Protein AF-A0A8S0UYW1-F1 (afdb_monomer_lite)

Organism: NCBI:txid158383

Radius of gyration: 20.47 Å; chains: 1; bounding box: 36×27×74 Å

Sequence (107 aa):
MENTSPDFAVGELWNPLSNRQDGKLDCNQDGHRNELMQWVHNVGGRVIAFDFTTKGILQAAVQGELWRLKDPNGKPPGMIGIPSVVSSTSTSFSKLNFYLSSKRSLL

pLDDT: mean 80.83, std 17.09, range [38.53, 95.94]

Foldseek 3Di:
DVVDDDPAAEDEDDDDADADPVRHGDLARVVVLVVQLVVCVVVPVRYHYDFVVLVRQVVRCVVVVVVSQADPVRAGRINNRDDDPPVPDPPPDVVVVVVVVVVVVVD

Secondary structure (DSSP, 8-state):
-TT---S--EE----PPPB-TTSSBPS--HHHHHHHHHHHHHTTTSSEE--HHHHHHHHHHTTT-GGGGS-TTSS-SSGGGS-------S-SSHHHHHHHHHHHT--

Structure (mmCIF, N/CA/C/O backbone):
data_AF-A0A8S0UYW1-F1
#
_entry.id   AF-A0A8S0UYW1-F1
#
loop_
_atom_site.group_PDB
_atom_site.id
_atom_site.type_symbol
_atom_site.label_atom_id
_atom_site.label_alt_id
_atom_site.label_comp_id
_atom_site.label_asym_id
_atom_site.label_entity_id
_atom_site.label_seq_id
_atom_site.pdbx_PDB_ins_code
_atom_site.Cartn_x
_atom_site.Cartn_y
_atom_site.Cartn_z
_atom_site.occupancy
_atom_site.B_iso_or_equiv
_atom_site.auth_seq_id
_atom_site.auth_comp_id
_atom_site.auth_asym_id
_atom_site.auth_atom_id
_atom_site.pdbx_PDB_model_num
ATOM 1 N N . MET A 1 1 ? 16.334 0.067 -18.442 1.00 60.38 1 MET A N 1
ATOM 2 C CA . MET A 1 1 ? 15.851 -1.011 -19.334 1.00 60.38 1 MET A CA 1
ATOM 3 C C . MET A 1 1 ? 16.424 -0.946 -20.744 1.00 60.38 1 MET A C 1
ATOM 5 O O . MET A 1 1 ? 16.287 -1.915 -21.464 1.00 60.38 1 MET A O 1
ATOM 9 N N . GLU A 1 2 ? 17.089 0.131 -21.171 1.00 67.00 2 GLU A N 1
ATOM 10 C CA . GLU A 1 2 ? 17.570 0.213 -22.564 1.00 67.00 2 GLU A CA 1
ATOM 11 C C . GLU A 1 2 ? 18.707 -0.770 -22.902 1.00 67.00 2 GLU A C 1
ATOM 13 O O . GLU A 1 2 ? 18.888 -1.107 -24.064 1.00 67.00 2 GLU A O 1
ATOM 18 N N . ASN A 1 3 ? 19.399 -1.307 -21.889 1.00 78.94 3 ASN A N 1
ATOM 19 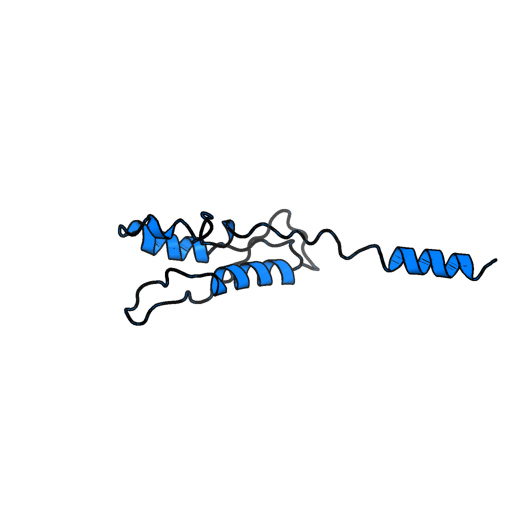C CA . ASN A 1 3 ? 20.506 -2.258 -22.058 1.00 78.94 3 ASN A CA 1
ATOM 20 C C . ASN A 1 3 ? 20.198 -3.681 -21.548 1.00 78.94 3 ASN A C 1
ATOM 22 O O . ASN A 1 3 ? 21.077 -4.537 -21.569 1.00 78.94 3 ASN A O 1
ATOM 26 N N . THR A 1 4 ? 18.983 -3.943 -21.049 1.00 77.12 4 THR A N 1
ATOM 27 C CA . THR A 1 4 ? 18.580 -5.250 -20.494 1.00 77.12 4 THR A CA 1
ATOM 28 C C . THR A 1 4 ? 17.104 -5.540 -20.799 1.00 77.12 4 THR A C 1
ATOM 30 O O . THR A 1 4 ? 16.262 -4.657 -20.655 1.00 77.12 4 THR A O 1
ATOM 33 N N . SER A 1 5 ? 16.767 -6.779 -21.182 1.00 83.62 5 SER A N 1
ATOM 34 C CA . SER A 1 5 ? 15.384 -7.220 -21.454 1.00 83.62 5 SER A CA 1
ATOM 35 C C . SER A 1 5 ? 15.002 -8.378 -20.525 1.00 83.62 5 SER A C 1
ATOM 37 O O . SER A 1 5 ? 15.016 -9.526 -20.964 1.00 83.62 5 SER A O 1
ATOM 39 N N . PRO A 1 6 ? 14.741 -8.116 -19.230 1.00 87.69 6 PRO A N 1
ATOM 40 C CA . PRO A 1 6 ? 14.342 -9.168 -18.301 1.00 87.69 6 PRO A CA 1
ATOM 41 C C . PRO A 1 6 ? 12.910 -9.642 -18.586 1.00 87.69 6 PRO A C 1
ATOM 43 O O . PRO A 1 6 ? 12.046 -8.829 -18.913 1.00 87.69 6 PRO A O 1
ATOM 46 N N . ASP A 1 7 ? 12.646 -10.933 -18.373 1.00 90.25 7 ASP A N 1
ATOM 47 C CA . ASP A 1 7 ? 11.285 -11.497 -18.419 1.00 90.25 7 ASP A CA 1
ATOM 48 C C . ASP A 1 7 ? 10.412 -10.992 -17.259 1.00 90.25 7 ASP A C 1
ATOM 50 O O . ASP A 1 7 ? 9.187 -10.941 -17.351 1.00 90.25 7 ASP A O 1
ATOM 54 N N . PHE A 1 8 ? 11.051 -10.608 -16.151 1.00 87.44 8 PHE A N 1
ATOM 55 C CA . PHE A 1 8 ? 10.398 -10.122 -14.944 1.00 87.44 8 PHE A CA 1
ATOM 56 C C . PHE A 1 8 ? 11.295 -9.131 -14.200 1.00 87.44 8 PHE A C 1
ATOM 58 O O . PHE A 1 8 ? 12.487 -9.376 -14.012 1.00 87.44 8 PHE A O 1
ATOM 65 N N . ALA A 1 9 ? 10.722 -8.013 -13.754 1.00 89.75 9 ALA A N 1
ATOM 66 C CA . ALA A 1 9 ? 11.428 -6.997 -12.984 1.00 89.75 9 ALA A CA 1
ATOM 67 C C . ALA A 1 9 ? 10.523 -6.418 -11.894 1.00 89.75 9 ALA A C 1
ATOM 69 O O . ALA A 1 9 ? 9.393 -6.010 -12.173 1.00 89.75 9 ALA A O 1
ATOM 70 N N . VAL A 1 10 ? 11.054 -6.340 -10.671 1.00 91.19 10 VAL A N 1
ATOM 71 C CA . VAL A 1 10 ? 10.394 -5.716 -9.519 1.00 91.19 10 VAL A CA 1
ATOM 72 C C . VAL A 1 10 ? 11.256 -4.571 -9.011 1.00 91.19 10 VAL A C 1
ATOM 74 O O . VAL A 1 10 ? 12.442 -4.754 -8.752 1.00 91.19 10 VAL A O 1
ATOM 77 N N . GLY A 1 11 ? 10.662 -3.392 -8.885 1.00 90.38 11 GLY A N 1
ATOM 78 C CA . GLY A 1 11 ? 11.272 -2.227 -8.272 1.00 90.38 11 GLY A CA 1
ATOM 79 C C . GLY A 1 11 ? 10.950 -2.111 -6.793 1.00 90.38 11 GLY A C 1
ATOM 80 O O . GLY A 1 11 ? 9.833 -2.392 -6.350 1.00 90.38 11 GLY A O 1
ATOM 81 N N . GLU A 1 12 ? 11.933 -1.630 -6.047 1.00 91.12 12 GLU A N 1
ATOM 82 C CA . GLU A 1 12 ? 11.778 -1.213 -4.663 1.00 91.12 12 GLU A CA 1
ATOM 83 C C . GLU A 1 12 ? 11.655 0.314 -4.623 1.00 91.12 12 GLU A C 1
ATOM 85 O O . GLU A 1 12 ? 12.651 1.031 -4.697 1.00 91.12 12 GLU A O 1
ATOM 90 N N . LEU A 1 13 ? 10.421 0.816 -4.547 1.00 87.44 13 LEU A N 1
ATOM 91 C CA . LEU A 1 13 ? 10.158 2.209 -4.199 1.00 87.44 13 LEU A CA 1
ATOM 92 C C . LEU A 1 13 ? 9.591 2.230 -2.784 1.00 87.44 13 LEU A C 1
ATOM 94 O O . LEU A 1 13 ? 8.445 1.839 -2.569 1.00 87.44 13 LEU A O 1
ATOM 98 N N . TRP A 1 14 ? 10.410 2.652 -1.825 1.00 86.88 14 TRP A N 1
ATOM 99 C CA . TRP A 1 14 ? 10.023 2.690 -0.423 1.00 86.88 14 TRP A CA 1
ATOM 100 C C . TRP A 1 14 ? 9.977 4.128 0.080 1.00 86.88 14 TRP A C 1
ATOM 102 O O . TRP A 1 14 ? 10.990 4.710 0.462 1.00 86.88 14 TRP A O 1
ATOM 112 N N . ASN A 1 15 ? 8.765 4.673 0.112 1.00 88.62 15 ASN A N 1
ATOM 113 C CA . ASN A 1 15 ? 8.483 5.975 0.693 1.00 88.62 15 ASN A CA 1
ATOM 114 C C . ASN A 1 15 ? 7.790 5.830 2.054 1.00 88.62 15 ASN A C 1
ATOM 116 O O . ASN A 1 15 ? 7.198 4.787 2.352 1.00 88.62 15 ASN A O 1
ATOM 120 N N . PRO A 1 16 ? 7.888 6.844 2.928 1.00 86.81 16 PRO A N 1
ATOM 121 C CA . PRO A 1 16 ? 7.209 6.809 4.214 1.00 86.81 16 PRO A CA 1
ATOM 122 C C . PRO A 1 16 ? 5.686 6.749 4.033 1.00 86.81 16 PRO A C 1
ATOM 124 O O . PRO A 1 16 ? 5.106 7.482 3.233 1.00 86.81 16 PRO A O 1
ATOM 127 N N . LEU A 1 17 ? 5.036 5.889 4.818 1.00 89.81 17 LEU A N 1
ATOM 128 C CA . LEU A 1 17 ? 3.577 5.820 4.902 1.00 89.81 17 LEU A CA 1
ATOM 129 C C . LEU A 1 17 ? 3.020 6.986 5.726 1.00 89.81 17 LEU A C 1
ATOM 131 O O . LEU A 1 17 ? 3.709 7.535 6.592 1.00 89.81 17 LEU A O 1
ATOM 135 N N . SER A 1 18 ? 1.752 7.338 5.501 1.00 89.25 18 SER A N 1
ATOM 136 C CA . SER A 1 18 ? 1.096 8.380 6.291 1.00 89.25 18 SER A CA 1
ATOM 137 C C . SER A 1 18 ? 0.778 7.875 7.700 1.00 89.25 18 SER A C 1
ATOM 139 O O . SER A 1 18 ? 0.146 6.832 7.892 1.00 89.25 18 SER A O 1
ATOM 141 N N . ASN A 1 19 ? 1.204 8.644 8.700 1.00 89.94 19 ASN A N 1
ATOM 142 C CA . ASN A 1 19 ? 0.904 8.397 10.105 1.00 89.94 19 ASN A CA 1
ATOM 143 C C . ASN A 1 19 ? 0.005 9.504 10.650 1.00 89.94 19 ASN A C 1
ATOM 145 O O . ASN A 1 19 ? 0.101 10.666 10.253 1.00 89.94 19 ASN A O 1
ATOM 149 N N . ARG A 1 20 ? -0.853 9.134 11.595 1.00 87.00 20 ARG A N 1
ATOM 150 C CA . ARG A 1 20 ? -1.643 10.061 12.400 1.00 87.00 20 ARG A CA 1
ATOM 151 C C . ARG A 1 20 ? -0.779 10.702 13.489 1.00 87.00 20 ARG A C 1
ATOM 153 O O . ARG A 1 20 ? 0.330 10.254 13.776 1.00 87.00 20 ARG A O 1
ATOM 160 N N . GLN A 1 21 ? -1.318 11.740 14.129 1.00 86.75 21 GLN A N 1
ATOM 161 C CA . GLN A 1 21 ? -0.654 12.445 15.236 1.00 86.75 21 GLN A CA 1
ATOM 162 C C . GLN A 1 21 ? -0.342 11.533 16.437 1.00 86.75 21 GLN A C 1
ATOM 164 O O . GLN A 1 21 ? 0.590 11.809 17.181 1.00 86.75 21 GLN A O 1
ATOM 169 N N . ASP A 1 22 ? -1.090 10.439 16.610 1.00 87.19 22 ASP A N 1
ATOM 170 C CA . ASP A 1 22 ? -0.879 9.427 17.653 1.00 87.19 22 ASP A CA 1
ATOM 171 C C . ASP A 1 22 ? 0.216 8.397 17.301 1.00 87.19 22 ASP A C 1
ATOM 173 O O . ASP A 1 22 ? 0.424 7.435 18.040 1.00 87.19 22 ASP A O 1
ATOM 177 N N . GLY A 1 23 ? 0.907 8.568 16.167 1.00 85.50 23 GLY A N 1
ATOM 178 C CA . GLY A 1 23 ? 1.949 7.661 15.688 1.00 85.50 23 GLY A CA 1
ATOM 179 C C . GLY A 1 23 ? 1.420 6.367 15.067 1.00 85.50 23 GLY A C 1
ATOM 180 O O . GLY A 1 23 ? 2.218 5.545 14.614 1.00 85.50 23 GLY A O 1
ATOM 181 N N . LYS A 1 24 ? 0.095 6.167 15.004 1.00 86.38 24 LYS A N 1
ATOM 182 C CA . LYS A 1 24 ? -0.496 5.028 14.298 1.00 86.38 24 LYS A CA 1
ATOM 183 C C . LYS A 1 24 ? -0.584 5.302 12.805 1.00 86.38 24 LYS A C 1
ATOM 185 O O . LYS A 1 24 ? -0.829 6.424 12.365 1.00 86.38 24 LYS A O 1
ATOM 190 N N . LEU A 1 25 ? -0.516 4.228 12.026 1.00 89.38 25 LEU A N 1
ATOM 191 C CA . LEU A 1 25 ? -0.738 4.283 10.588 1.00 89.38 25 LEU A CA 1
ATOM 192 C C . LEU A 1 25 ? -2.125 4.870 10.274 1.00 89.38 25 LEU A C 1
ATOM 194 O O . LEU A 1 25 ? -3.147 4.445 10.849 1.00 89.38 25 LEU A O 1
ATOM 198 N N . ASP A 1 26 ? -2.179 5.831 9.356 1.00 88.81 26 ASP A N 1
ATOM 199 C CA . AS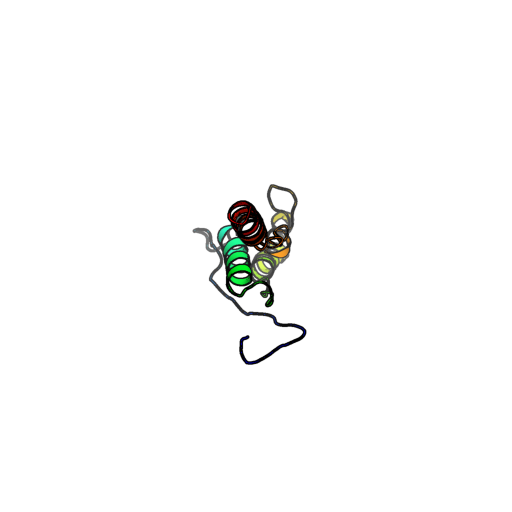P A 1 26 ? -3.444 6.337 8.830 1.00 88.81 26 ASP A CA 1
ATOM 200 C C . ASP A 1 26 ? -4.221 5.194 8.155 1.00 88.81 26 ASP A C 1
ATOM 202 O O . ASP A 1 26 ? -3.642 4.276 7.570 1.00 88.81 26 ASP A O 1
ATOM 206 N N . CYS A 1 27 ? -5.545 5.214 8.297 1.00 83.31 27 CYS A N 1
ATOM 207 C CA . CYS A 1 27 ? -6.435 4.291 7.604 1.00 83.31 27 CYS A CA 1
ATOM 208 C C . CYS A 1 27 ? -6.396 4.514 6.090 1.00 83.31 27 CYS A C 1
ATOM 210 O O . CYS A 1 27 ? -6.566 3.559 5.337 1.00 83.31 27 CYS A O 1
ATOM 212 N N . ASN A 1 28 ? -6.179 5.758 5.653 1.00 88.19 28 ASN A N 1
ATOM 213 C CA . ASN A 1 28 ? -6.078 6.094 4.243 1.00 88.19 28 ASN A CA 1
ATOM 214 C C . ASN A 1 28 ? -4.606 6.177 3.800 1.00 88.19 28 ASN A C 1
ATOM 216 O O . ASN A 1 28 ? -3.874 7.072 4.216 1.00 88.19 28 ASN A O 1
ATOM 220 N N . GLN A 1 29 ? -4.200 5.259 2.919 1.00 92.69 29 GLN A N 1
ATOM 221 C CA . GLN A 1 29 ? -2.875 5.234 2.286 1.00 92.69 29 GLN A CA 1
ATOM 222 C C . GLN A 1 29 ? -2.943 5.502 0.771 1.00 92.69 29 GLN A C 1
ATOM 224 O O . GLN A 1 29 ? -2.042 5.109 0.029 1.00 92.69 29 GLN A O 1
ATOM 229 N N . ASP A 1 30 ? -3.998 6.176 0.294 1.00 92.19 30 ASP A N 1
ATOM 230 C CA . ASP A 1 30 ? -4.224 6.476 -1.127 1.00 92.19 30 ASP A CA 1
ATOM 231 C C . ASP A 1 30 ? -3.039 7.186 -1.772 1.00 92.19 30 ASP A C 1
ATOM 233 O O . ASP A 1 30 ? -2.638 6.820 -2.874 1.00 92.19 30 ASP A O 1
ATOM 237 N N . GLY A 1 31 ? -2.438 8.150 -1.070 1.00 91.19 31 GLY A N 1
ATOM 238 C CA . GLY A 1 31 ? -1.241 8.842 -1.547 1.00 91.19 31 GLY A CA 1
ATOM 239 C C . GLY A 1 31 ? -0.101 7.872 -1.861 1.00 91.19 31 GLY A C 1
ATOM 240 O O . GLY A 1 31 ? 0.439 7.898 -2.964 1.00 91.19 31 GLY A O 1
ATOM 241 N N . HIS A 1 32 ? 0.194 6.956 -0.937 1.00 93.88 32 HIS A N 1
ATOM 242 C CA . HIS A 1 32 ? 1.287 5.999 -1.084 1.00 93.88 32 HIS A CA 1
ATOM 243 C C . HIS A 1 32 ? 1.013 4.956 -2.185 1.00 93.88 32 HIS A C 1
ATOM 245 O O . HIS A 1 32 ? 1.878 4.705 -3.025 1.00 93.88 32 HIS A O 1
ATOM 251 N N . ARG A 1 33 ? -0.202 4.378 -2.260 1.00 93.19 33 ARG A N 1
ATOM 252 C CA . ARG A 1 33 ? -0.533 3.430 -3.350 1.00 93.19 33 ARG A CA 1
ATOM 253 C C . ARG A 1 33 ? -0.551 4.095 -4.729 1.00 93.19 33 ARG A C 1
ATOM 255 O O . ARG A 1 33 ? -0.142 3.468 -5.704 1.00 93.19 33 ARG A O 1
ATOM 262 N N . ASN A 1 34 ? -0.987 5.353 -4.816 1.00 92.88 34 ASN A N 1
ATOM 263 C CA . ASN A 1 34 ? -0.999 6.104 -6.071 1.00 92.88 34 ASN A CA 1
ATOM 264 C C . ASN A 1 34 ? 0.413 6.464 -6.533 1.00 92.88 34 ASN A C 1
ATOM 266 O O . ASN A 1 34 ? 0.678 6.415 -7.731 1.00 92.88 34 ASN A O 1
ATOM 270 N N . GLU A 1 35 ? 1.325 6.773 -5.612 1.00 92.50 35 GLU A N 1
ATOM 271 C CA . GLU A 1 35 ? 2.725 7.037 -5.940 1.00 92.50 35 GLU A CA 1
ATOM 272 C C . GLU A 1 35 ? 3.424 5.795 -6.510 1.00 92.50 35 GLU A C 1
ATOM 274 O O . GLU A 1 35 ? 4.060 5.879 -7.562 1.00 92.50 35 GLU A O 1
ATOM 279 N N . LEU A 1 36 ? 3.230 4.622 -5.890 1.00 91.94 36 LEU A N 1
ATOM 280 C CA . LEU A 1 36 ? 3.728 3.353 -6.436 1.00 91.94 36 LEU A CA 1
ATOM 281 C C . LEU A 1 36 ? 3.185 3.098 -7.849 1.00 91.94 36 LEU A C 1
ATOM 283 O O . LEU A 1 36 ? 3.944 2.748 -8.755 1.00 91.94 36 LEU A O 1
ATOM 287 N N . MET A 1 37 ? 1.881 3.314 -8.059 1.00 90.19 37 MET A N 1
ATOM 288 C CA . MET A 1 37 ? 1.255 3.121 -9.368 1.00 90.19 37 MET A CA 1
ATOM 289 C C . MET A 1 37 ? 1.797 4.104 -10.415 1.00 90.19 37 MET A C 1
ATOM 291 O O . MET A 1 37 ? 2.108 3.710 -11.539 1.00 90.19 37 MET A O 1
ATOM 295 N N . GLN A 1 38 ? 1.949 5.381 -10.056 1.00 90.12 38 GLN A N 1
ATOM 296 C CA . GLN A 1 38 ? 2.534 6.396 -10.933 1.00 90.12 38 GLN A CA 1
ATOM 297 C C . GLN A 1 38 ? 3.981 6.062 -11.292 1.00 90.12 38 GLN A C 1
ATOM 299 O O . GLN A 1 38 ? 4.367 6.198 -12.451 1.00 90.12 38 GLN A O 1
ATOM 304 N N . TRP A 1 39 ? 4.770 5.570 -10.339 1.00 90.50 39 TRP A N 1
ATOM 305 C CA . TRP A 1 39 ? 6.135 5.132 -10.599 1.00 90.50 39 TRP A CA 1
ATOM 306 C C . TRP A 1 39 ? 6.182 3.975 -11.605 1.00 90.50 39 TRP A C 1
ATOM 308 O O . TRP A 1 39 ? 6.903 4.070 -12.600 1.00 90.50 39 TRP A O 1
ATOM 318 N N . VAL A 1 40 ? 5.347 2.943 -11.418 1.00 89.31 40 VAL A N 1
ATOM 319 C CA . VAL A 1 40 ? 5.194 1.818 -12.365 1.00 89.31 40 VAL A CA 1
ATOM 320 C C . VAL A 1 40 ? 4.800 2.310 -13.765 1.00 89.31 40 VAL A C 1
ATOM 322 O O . VAL A 1 40 ? 5.326 1.832 -14.775 1.00 89.31 40 VAL A O 1
ATOM 325 N N . HIS A 1 41 ? 3.906 3.297 -13.852 1.00 88.12 41 HIS A N 1
ATOM 326 C CA . HIS A 1 41 ? 3.538 3.908 -15.129 1.00 88.12 41 HIS A CA 1
ATOM 327 C C . HIS A 1 41 ? 4.702 4.661 -15.781 1.00 88.12 41 HIS A C 1
ATOM 329 O O . HIS A 1 41 ? 4.943 4.492 -16.978 1.00 88.12 41 HIS A O 1
ATOM 335 N N . ASN A 1 42 ? 5.451 5.447 -15.006 1.00 86.12 42 ASN A N 1
ATOM 336 C CA . ASN A 1 42 ? 6.543 6.282 -15.507 1.00 86.12 42 ASN A CA 1
ATOM 337 C C . ASN A 1 42 ? 7.719 5.458 -16.049 1.00 86.12 42 ASN A C 1
ATOM 339 O O . ASN A 1 42 ? 8.370 5.874 -17.004 1.00 86.12 42 ASN A O 1
ATOM 343 N N . VAL A 1 43 ? 7.962 4.261 -15.506 1.00 82.38 43 VAL A N 1
ATOM 344 C CA . VAL A 1 43 ? 8.984 3.327 -16.020 1.00 82.38 43 VAL A CA 1
ATOM 345 C C . VAL A 1 43 ? 8.509 2.506 -17.231 1.00 82.38 43 VAL A C 1
ATOM 347 O O . VAL A 1 43 ? 9.185 1.576 -17.675 1.00 82.38 43 VAL A O 1
ATOM 350 N N . GLY A 1 44 ? 7.351 2.855 -17.802 1.00 77.50 44 GLY A N 1
ATOM 351 C CA . GLY A 1 44 ? 6.820 2.263 -19.029 1.00 77.50 44 GLY A CA 1
ATOM 352 C C . GLY A 1 44 ? 6.098 0.932 -18.825 1.00 77.50 44 GLY A C 1
ATOM 353 O O . GLY A 1 44 ? 6.005 0.153 -19.771 1.00 77.50 44 GLY A O 1
ATOM 354 N N . GLY A 1 45 ? 5.627 0.637 -17.606 1.00 74.00 45 GLY A N 1
ATOM 355 C CA . GLY A 1 45 ? 4.784 -0.528 -17.305 1.00 74.00 45 GLY A CA 1
ATOM 356 C C . GLY A 1 45 ? 5.459 -1.899 -17.436 1.00 74.00 45 GLY A C 1
ATOM 357 O O . GLY A 1 45 ? 4.795 -2.917 -17.277 1.00 74.00 45 GLY A O 1
ATOM 358 N N . ARG A 1 46 ? 6.767 -1.946 -17.722 1.00 76.50 46 ARG A N 1
ATOM 359 C CA . ARG A 1 46 ? 7.554 -3.190 -17.818 1.00 76.50 46 ARG A CA 1
ATOM 360 C C . ARG A 1 46 ? 8.139 -3.658 -16.484 1.00 76.50 46 ARG A C 1
ATOM 362 O O . ARG A 1 46 ? 8.608 -4.786 -16.392 1.00 76.50 46 ARG A O 1
ATOM 369 N N . VAL A 1 47 ? 8.140 -2.795 -15.473 1.00 83.12 47 VAL A N 1
ATOM 370 C CA . VAL A 1 47 ? 8.605 -3.092 -14.113 1.00 83.12 47 VAL A CA 1
ATOM 371 C C . VAL A 1 47 ? 7.406 -2.983 -13.187 1.00 83.12 47 VAL A C 1
ATOM 373 O O . VAL A 1 47 ? 6.689 -1.986 -13.241 1.00 83.12 47 VAL A O 1
ATOM 376 N N . ILE A 1 48 ? 7.190 -3.987 -12.343 1.00 85.50 48 ILE A N 1
ATOM 377 C CA . ILE A 1 48 ? 6.200 -3.911 -11.262 1.00 85.50 48 ILE A CA 1
ATOM 378 C C . ILE A 1 48 ? 6.868 -3.396 -9.983 1.00 85.50 48 ILE A C 1
ATOM 380 O O . ILE A 1 48 ? 8.087 -3.434 -9.875 1.00 85.50 48 ILE A O 1
ATOM 384 N N . ALA A 1 49 ? 6.108 -2.919 -9.003 1.00 90.56 49 ALA A N 1
ATOM 385 C CA . ALA A 1 49 ? 6.658 -2.481 -7.718 1.00 90.56 49 ALA A CA 1
ATOM 386 C C . ALA A 1 49 ? 6.306 -3.462 -6.594 1.00 90.56 49 ALA A C 1
ATOM 388 O O . ALA A 1 49 ? 5.243 -4.088 -6.617 1.00 90.56 49 ALA A O 1
ATOM 389 N N . PHE A 1 50 ? 7.168 -3.558 -5.580 1.00 94.12 50 PHE A N 1
ATOM 390 C CA . PHE A 1 50 ? 6.768 -4.137 -4.299 1.00 94.12 50 PHE A CA 1
ATOM 391 C C . PHE A 1 50 ? 5.638 -3.307 -3.674 1.00 94.12 50 PHE A C 1
ATOM 393 O O . PHE A 1 50 ? 5.735 -2.086 -3.556 1.00 94.12 50 PHE A O 1
ATOM 400 N N . ASP A 1 51 ? 4.563 -3.966 -3.234 1.00 93.62 51 ASP A N 1
ATOM 401 C CA . ASP A 1 51 ? 3.420 -3.296 -2.605 1.00 93.62 51 ASP A CA 1
ATOM 402 C C . ASP A 1 51 ? 3.694 -2.998 -1.120 1.00 93.62 51 ASP A C 1
ATOM 404 O O . ASP A 1 51 ? 3.166 -3.643 -0.205 1.00 93.62 51 ASP A O 1
ATOM 408 N N . PHE A 1 52 ? 4.543 -1.995 -0.875 1.00 94.94 52 PHE A N 1
ATOM 409 C CA . PHE A 1 52 ? 4.848 -1.517 0.476 1.00 94.94 52 PHE A CA 1
ATOM 410 C C . PHE A 1 52 ? 3.627 -0.930 1.193 1.00 94.94 52 PHE A C 1
ATOM 412 O O . PHE A 1 52 ? 3.566 -0.956 2.424 1.00 94.94 52 PHE A O 1
ATOM 419 N N . THR A 1 53 ? 2.611 -0.489 0.444 1.00 94.56 53 THR A N 1
ATOM 420 C CA . THR A 1 53 ? 1.333 -0.059 1.025 1.00 94.56 53 THR A CA 1
ATOM 421 C C . THR A 1 53 ? 0.652 -1.227 1.730 1.00 94.56 53 THR A C 1
ATOM 423 O O . THR A 1 53 ? 0.314 -1.134 2.910 1.00 94.56 53 THR A O 1
ATOM 426 N N . THR A 1 54 ? 0.511 -2.363 1.039 1.00 95.12 54 THR A N 1
ATOM 427 C CA . THR A 1 54 ? -0.050 -3.584 1.633 1.00 95.12 54 THR A CA 1
ATOM 428 C C . THR A 1 54 ? 0.800 -4.062 2.810 1.00 95.12 54 THR A C 1
ATOM 430 O O . THR A 1 54 ? 0.243 -4.404 3.852 1.00 95.12 54 THR A O 1
ATOM 433 N N . LYS A 1 55 ? 2.138 -4.033 2.697 1.00 95.00 55 LYS A N 1
ATOM 434 C CA . LYS A 1 55 ? 3.057 -4.407 3.790 1.00 95.00 55 LYS A CA 1
ATOM 435 C C . LYS A 1 55 ? 2.780 -3.614 5.071 1.00 95.00 55 LYS A C 1
ATOM 437 O O . LYS A 1 55 ? 2.609 -4.220 6.130 1.00 95.00 55 LYS A O 1
ATOM 442 N N . GLY A 1 56 ? 2.729 -2.286 4.981 1.00 93.69 56 GLY A N 1
ATOM 443 C CA . GLY A 1 56 ? 2.522 -1.424 6.144 1.00 93.69 56 GLY A CA 1
ATOM 444 C C . GLY A 1 56 ? 1.133 -1.566 6.756 1.00 93.69 56 GLY A C 1
ATOM 445 O O . GLY A 1 56 ? 0.999 -1.689 7.974 1.00 93.69 56 GLY A O 1
ATOM 446 N N . ILE A 1 57 ? 0.096 -1.632 5.916 1.00 94.81 57 ILE A N 1
ATOM 447 C CA . ILE A 1 57 ? -1.276 -1.824 6.396 1.00 94.81 57 ILE A CA 1
ATOM 448 C C . ILE A 1 57 ? -1.425 -3.177 7.084 1.00 94.81 57 ILE A C 1
ATOM 450 O O . ILE A 1 57 ? -2.020 -3.245 8.158 1.00 94.81 57 ILE A O 1
ATOM 454 N N . LEU A 1 58 ? -0.854 -4.241 6.515 1.00 95.62 58 LEU A N 1
ATOM 455 C CA . LEU A 1 58 ? -0.906 -5.571 7.109 1.00 95.62 58 LEU A CA 1
ATOM 456 C C . LEU A 1 58 ? -0.208 -5.602 8.474 1.00 95.62 58 LEU A C 1
ATOM 458 O O . LEU A 1 58 ? -0.738 -6.197 9.407 1.00 95.62 58 LEU A O 1
ATOM 462 N N . GLN A 1 59 ? 0.925 -4.908 8.622 1.00 94.19 59 GLN A N 1
ATOM 463 C CA . GLN A 1 59 ? 1.642 -4.803 9.897 1.00 94.19 59 GLN A CA 1
ATOM 464 C C . GLN A 1 59 ? 0.797 -4.151 11.004 1.00 94.19 59 GLN A C 1
ATOM 466 O O . GLN A 1 59 ? 0.881 -4.576 12.156 1.00 94.19 59 GLN A O 1
ATOM 471 N N . ALA A 1 60 ? -0.040 -3.165 10.670 1.00 93.38 60 ALA A N 1
ATOM 472 C CA . ALA A 1 60 ? -1.003 -2.593 11.612 1.00 93.38 60 ALA A CA 1
ATOM 473 C C . ALA A 1 60 ? -2.222 -3.513 11.821 1.00 93.38 60 ALA A C 1
ATOM 475 O O . ALA A 1 60 ? -2.667 -3.718 12.947 1.00 93.38 60 ALA A O 1
ATOM 476 N N . ALA A 1 61 ? -2.748 -4.104 10.746 1.00 95.00 61 ALA A N 1
ATOM 477 C CA . ALA A 1 61 ? -3.962 -4.913 10.773 1.00 95.00 61 ALA A CA 1
ATOM 478 C C . ALA A 1 61 ? -3.838 -6.157 11.666 1.00 95.00 61 ALA A C 1
ATOM 480 O O . ALA A 1 61 ? -4.784 -6.502 12.375 1.00 95.00 61 ALA A O 1
ATOM 481 N N . VAL A 1 62 ? -2.669 -6.809 11.680 1.00 95.94 62 VAL A N 1
ATOM 482 C CA . VAL A 1 62 ? -2.429 -8.005 12.510 1.00 95.94 62 VAL A CA 1
ATOM 483 C C . VAL A 1 62 ? -2.417 -7.717 14.016 1.00 95.94 62 VAL A C 1
ATOM 485 O O . VAL A 1 62 ? -2.510 -8.651 14.803 1.00 95.94 62 VAL A O 1
ATOM 488 N N . GLN A 1 63 ? -2.386 -6.446 14.435 1.00 94.81 63 GLN A N 1
ATOM 489 C CA . GLN A 1 63 ? -2.502 -6.026 15.841 1.00 94.81 63 GLN A CA 1
ATOM 490 C C . GLN A 1 63 ? -3.968 -5.920 16.313 1.00 94.81 63 GLN A C 1
ATOM 492 O O . GLN A 1 63 ? -4.292 -5.128 17.193 1.00 94.81 63 GLN A O 1
ATOM 497 N N . GLY A 1 64 ? -4.880 -6.687 15.706 1.00 94.38 64 GLY A N 1
ATOM 498 C CA . GLY A 1 64 ? -6.316 -6.667 16.019 1.00 94.38 64 GLY A CA 1
ATOM 499 C C . GLY A 1 64 ? -7.131 -5.625 15.243 1.00 94.38 64 GLY A C 1
ATOM 500 O O . GLY A 1 64 ? -8.319 -5.454 15.501 1.00 94.38 64 GLY A O 1
ATOM 501 N N . GLU A 1 65 ? -6.535 -4.956 14.254 1.00 94.69 65 GLU A N 1
ATOM 502 C CA . GLU A 1 65 ? -7.177 -3.922 13.431 1.00 94.69 65 GLU A CA 1
ATOM 503 C C . GLU A 1 65 ? -7.480 -4.442 12.003 1.00 94.69 65 GLU A C 1
A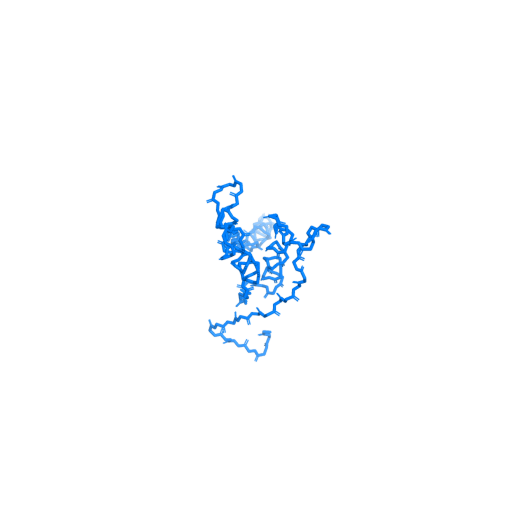TOM 505 O O . GLU A 1 65 ? -7.304 -3.730 11.016 1.00 94.69 65 GLU A O 1
ATOM 510 N N . LEU A 1 66 ? -7.944 -5.698 11.870 1.00 95.69 66 LEU A N 1
ATOM 511 C CA . LEU A 1 66 ? -8.191 -6.377 10.576 1.00 95.69 66 LEU A CA 1
ATOM 512 C C . LEU A 1 66 ? -9.153 -5.631 9.640 1.00 95.69 66 LEU A C 1
ATOM 514 O O . LEU A 1 66 ? -9.084 -5.792 8.423 1.00 95.69 66 LEU A O 1
ATOM 518 N N . TRP A 1 67 ? -10.019 -4.782 10.192 1.00 94.31 67 TRP A N 1
ATOM 519 C CA . TRP A 1 67 ? -10.902 -3.898 9.429 1.00 94.31 67 TRP A CA 1
ATOM 520 C C . TRP A 1 67 ? -10.136 -2.956 8.483 1.00 94.31 67 TRP A C 1
ATOM 522 O O . TRP A 1 67 ? -10.709 -2.496 7.502 1.00 94.31 67 TRP A O 1
ATOM 532 N N . ARG A 1 68 ? -8.834 -2.724 8.714 1.00 94.50 68 ARG A N 1
ATOM 533 C CA . ARG A 1 68 ? -7.954 -1.964 7.813 1.00 94.50 68 ARG A CA 1
ATOM 534 C C . ARG A 1 68 ? -7.725 -2.628 6.461 1.00 94.50 68 ARG A C 1
ATOM 536 O O . ARG A 1 68 ? -7.337 -1.938 5.531 1.00 94.50 68 ARG A O 1
ATOM 543 N N . LEU A 1 69 ? -7.947 -3.940 6.335 1.00 95.56 69 LEU A N 1
ATOM 544 C CA . LEU A 1 69 ? -7.713 -4.704 5.099 1.00 95.56 69 LEU A CA 1
ATOM 545 C C . LEU A 1 69 ? -8.793 -4.489 4.027 1.00 95.56 69 LEU A C 1
ATOM 547 O O . LEU A 1 69 ? -8.788 -5.169 3.001 1.00 95.56 69 LEU A O 1
ATOM 551 N N . LYS A 1 70 ? -9.712 -3.547 4.251 1.00 94.81 70 LYS A N 1
ATOM 552 C CA . LYS A 1 70 ? -10.786 -3.190 3.333 1.00 94.81 70 LYS A CA 1
ATOM 553 C C . LYS A 1 70 ? -10.883 -1.669 3.241 1.00 94.81 70 LYS A C 1
ATOM 555 O O . LYS A 1 70 ? -11.107 -1.002 4.247 1.00 94.81 70 LYS A O 1
ATOM 560 N N . ASP A 1 71 ? -10.723 -1.132 2.037 1.00 92.31 71 ASP A N 1
ATOM 561 C CA . ASP A 1 71 ? -10.932 0.289 1.768 1.00 92.31 71 ASP A CA 1
ATOM 562 C C . ASP A 1 71 ? -12.441 0.641 1.748 1.00 92.31 71 ASP A C 1
ATOM 564 O O . ASP A 1 71 ? -13.292 -0.260 1.750 1.00 92.31 71 ASP A O 1
ATOM 568 N N . PRO A 1 72 ? -12.817 1.935 1.718 1.00 91.31 72 PRO A N 1
ATOM 569 C CA . PRO A 1 72 ? -14.224 2.349 1.701 1.00 91.31 72 PRO A CA 1
ATOM 570 C C . PRO A 1 72 ? -15.042 1.803 0.518 1.00 91.31 72 PRO A C 1
ATOM 572 O O . PRO A 1 72 ? -16.262 1.704 0.614 1.00 91.31 72 PRO A O 1
ATOM 575 N N . ASN A 1 73 ? -14.385 1.410 -0.577 1.00 91.44 73 ASN A N 1
ATOM 576 C CA . ASN A 1 73 ? -15.011 0.829 -1.768 1.00 91.44 73 ASN A CA 1
ATOM 577 C C . ASN A 1 73 ? -15.068 -0.705 -1.715 1.00 91.44 73 ASN A C 1
ATOM 579 O O . ASN A 1 73 ? -15.482 -1.354 -2.676 1.00 91.44 73 ASN A O 1
ATOM 583 N N . GLY A 1 74 ? -14.626 -1.302 -0.609 1.00 92.50 74 GLY A N 1
ATOM 584 C CA . GLY A 1 74 ? -14.569 -2.741 -0.425 1.00 92.50 74 GLY A CA 1
ATOM 585 C C . GLY A 1 74 ? -13.408 -3.438 -1.123 1.00 92.50 74 GLY A C 1
ATOM 586 O O . GLY A 1 74 ? -13.439 -4.662 -1.239 1.00 92.50 74 GLY A O 1
ATOM 587 N N . LYS A 1 75 ? -12.396 -2.692 -1.570 1.00 93.56 75 LYS A N 1
ATOM 588 C CA . LYS A 1 75 ? -11.200 -3.222 -2.230 1.00 93.56 75 LYS A CA 1
ATOM 589 C C . LYS A 1 75 ? -10.040 -3.373 -1.243 1.00 93.56 75 LYS A C 1
ATOM 591 O O . LYS A 1 75 ? -10.067 -2.777 -0.164 1.00 93.56 75 LYS A O 1
ATOM 596 N N . PRO A 1 76 ? -8.997 -4.141 -1.597 1.00 95.00 76 PRO A N 1
ATOM 597 C CA . PRO A 1 76 ? -7.751 -4.123 -0.849 1.00 95.00 76 PRO A CA 1
ATOM 598 C C . PRO A 1 76 ? -7.182 -2.695 -0.761 1.00 95.00 76 PRO A C 1
ATOM 600 O O . PRO A 1 76 ? -7.237 -1.947 -1.737 1.00 95.00 76 PRO A O 1
ATOM 603 N N . PRO A 1 77 ? -6.614 -2.296 0.380 1.00 94.56 77 PRO A N 1
ATOM 604 C CA . PRO A 1 77 ? -6.218 -0.912 0.616 1.00 94.56 77 PRO A CA 1
ATOM 605 C C . PRO A 1 77 ? -4.823 -0.570 0.064 1.00 94.56 77 PRO A C 1
ATOM 607 O O . PRO A 1 77 ? -4.467 0.602 0.008 1.00 94.56 77 PRO A O 1
ATOM 610 N N . GLY A 1 78 ? -4.024 -1.564 -0.342 1.00 94.19 78 GLY A N 1
ATOM 611 C CA . GLY A 1 78 ? -2.722 -1.340 -0.976 1.00 94.19 78 GLY A CA 1
ATOM 612 C C . GLY A 1 78 ? -2.787 -1.171 -2.494 1.00 94.19 78 GLY A C 1
ATOM 613 O O . GLY A 1 78 ? -3.868 -1.026 -3.072 1.00 94.19 78 GLY A O 1
ATOM 614 N N . MET A 1 79 ? -1.622 -1.206 -3.151 1.00 92.62 79 MET A N 1
ATOM 615 C CA . MET A 1 79 ? -1.517 -1.059 -4.611 1.00 92.62 79 MET A CA 1
ATOM 616 C C . MET A 1 79 ? -2.294 -2.155 -5.350 1.00 92.62 79 MET A C 1
ATOM 618 O O . MET A 1 79 ? -2.905 -1.879 -6.377 1.00 92.62 79 MET A O 1
ATOM 622 N N . ILE A 1 80 ? -2.359 -3.369 -4.793 1.00 91.38 80 ILE A N 1
ATOM 623 C CA . ILE A 1 80 ? -3.142 -4.482 -5.355 1.00 91.38 80 ILE A CA 1
ATOM 624 C C . ILE A 1 80 ? -4.645 -4.172 -5.521 1.00 91.38 80 ILE A C 1
ATOM 626 O O . ILE A 1 80 ? -5.326 -4.815 -6.316 1.00 91.38 80 ILE A O 1
ATOM 630 N N . GLY A 1 81 ? -5.185 -3.188 -4.792 1.00 91.00 81 GLY A N 1
ATOM 631 C CA . GLY A 1 81 ? -6.575 -2.747 -4.937 1.00 91.00 81 GLY A CA 1
ATOM 632 C C . GLY A 1 81 ? -6.813 -1.733 -6.056 1.00 91.00 81 GLY A C 1
ATOM 633 O O . GLY A 1 81 ? -7.970 -1.426 -6.362 1.00 91.00 81 GLY A O 1
ATOM 634 N N . ILE A 1 82 ? -5.751 -1.204 -6.672 1.00 88.38 82 ILE A N 1
ATOM 635 C CA . ILE A 1 82 ? -5.861 -0.276 -7.794 1.00 88.38 82 ILE A CA 1
ATOM 636 C C . ILE A 1 82 ? -6.146 -1.097 -9.056 1.00 88.38 82 ILE A C 1
ATOM 638 O O . ILE A 1 82 ? -5.331 -1.940 -9.435 1.00 88.38 82 ILE A O 1
ATOM 642 N N . PRO A 1 83 ? -7.290 -0.880 -9.733 1.00 74.00 83 PRO A N 1
ATOM 643 C CA . PRO A 1 83 ? -7.528 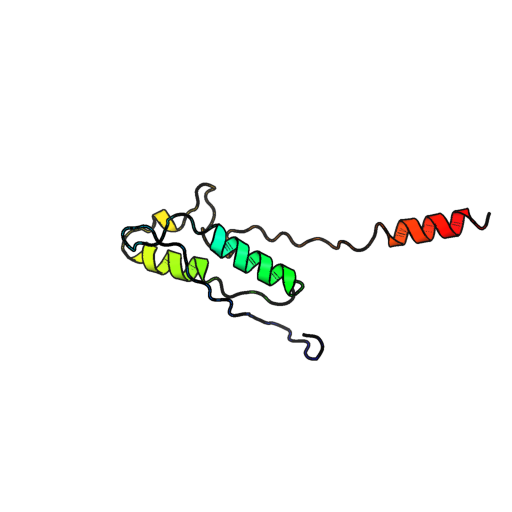-1.518 -11.016 1.00 74.00 83 PRO A CA 1
ATOM 644 C C . PRO A 1 83 ? -6.432 -1.073 -11.981 1.00 74.00 83 PRO A C 1
ATOM 646 O O . PRO A 1 83 ? -6.213 0.124 -12.163 1.00 74.00 83 PRO A O 1
ATOM 649 N N . SER A 1 84 ? -5.737 -2.034 -12.585 1.00 62.97 84 SER A N 1
ATOM 650 C CA . SER A 1 84 ? -4.698 -1.753 -13.566 1.00 62.97 84 SER A CA 1
ATOM 651 C C . SER A 1 84 ? -5.311 -0.962 -14.719 1.00 62.97 84 SER A C 1
ATOM 653 O O . SER A 1 84 ? -5.981 -1.526 -15.584 1.00 62.97 84 SER A O 1
ATOM 655 N N . VAL A 1 85 ? -5.076 0.350 -14.763 1.00 51.91 85 VAL A N 1
ATOM 656 C CA . VAL A 1 85 ? -5.215 1.101 -16.007 1.00 51.91 85 VAL A CA 1
ATOM 657 C C . VAL A 1 85 ? -4.021 0.688 -16.848 1.00 51.91 85 VAL A C 1
ATOM 659 O O . VAL A 1 85 ? -2.987 1.345 -16.879 1.00 51.91 85 VAL A O 1
ATOM 662 N N . VAL A 1 86 ? -4.134 -0.454 -17.521 1.00 49.16 86 VAL A N 1
ATOM 663 C CA . VAL A 1 86 ?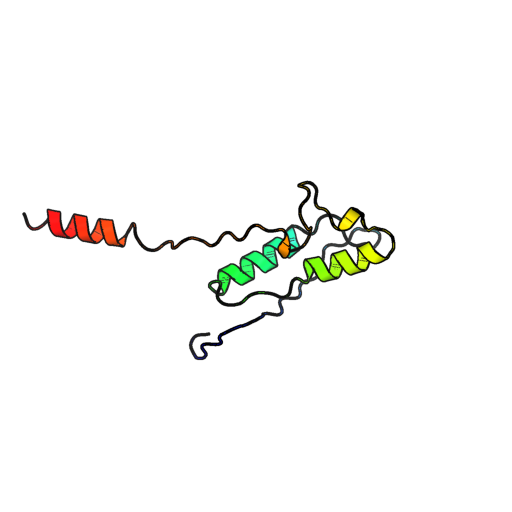 -3.342 -0.661 -18.725 1.00 49.16 86 VAL A CA 1
ATOM 664 C C . VAL A 1 86 ? -3.799 0.457 -19.647 1.00 49.16 86 VAL A C 1
ATOM 666 O O . VAL A 1 86 ? -4.919 0.416 -20.161 1.00 49.16 86 VAL A O 1
ATOM 669 N N . SER A 1 87 ? -2.982 1.505 -19.793 1.00 44.00 87 SER A N 1
ATOM 670 C CA . SER A 1 87 ? -3.171 2.444 -20.884 1.00 44.00 87 SER A CA 1
ATOM 671 C C . SER A 1 87 ? -3.031 1.599 -22.141 1.00 44.00 87 SER A C 1
ATOM 673 O O . SER A 1 87 ? -1.947 1.196 -22.557 1.00 44.00 87 SER A O 1
ATOM 675 N N . SER A 1 88 ? -4.179 1.203 -22.682 1.00 39.59 88 SER A N 1
ATOM 676 C CA . SER A 1 88 ? -4.262 0.576 -23.983 1.00 39.59 88 SER A CA 1
ATOM 677 C C . SER A 1 88 ? -3.745 1.635 -24.939 1.00 39.59 88 SER A C 1
ATOM 679 O O . SER A 1 88 ? -4.458 2.572 -25.270 1.00 39.59 88 SER A O 1
ATOM 681 N N . THR A 1 89 ? -2.449 1.560 -25.236 1.00 38.53 89 THR A N 1
ATOM 682 C CA . THR A 1 89 ? -1.781 2.168 -26.380 1.00 38.53 89 THR A CA 1
ATOM 683 C C . THR A 1 89 ? -2.339 3.535 -26.785 1.00 38.53 89 THR A C 1
ATOM 685 O O . THR A 1 89 ? -3.211 3.628 -27.649 1.00 38.53 89 THR A O 1
ATOM 688 N N . SER A 1 90 ? -1.726 4.621 -26.304 1.00 39.16 90 SER A N 1
ATOM 689 C CA . SER A 1 90 ? -1.769 5.905 -27.024 1.00 39.16 90 SER A CA 1
ATOM 690 C C . SER A 1 90 ? -0.881 5.823 -28.280 1.00 39.16 90 SER A C 1
ATOM 692 O O . SER A 1 90 ? 0.077 6.562 -28.483 1.00 39.16 90 SER A O 1
ATOM 694 N N . THR A 1 91 ? -1.130 4.817 -29.114 1.00 45.09 91 THR A N 1
ATOM 695 C CA . THR A 1 91 ? -0.484 4.597 -30.403 1.00 45.09 91 THR A CA 1
ATOM 696 C C . THR A 1 91 ? -1.551 4.075 -31.347 1.00 45.09 91 THR A C 1
ATOM 698 O O . THR A 1 91 ? -1.751 2.874 -31.451 1.00 45.09 91 THR A O 1
ATOM 701 N N . SER A 1 92 ? -2.256 5.007 -31.995 1.00 46.97 92 SER A N 1
ATOM 702 C CA . SER A 1 92 ? -2.787 4.908 -33.369 1.00 46.97 92 SER A CA 1
ATOM 703 C C . SER A 1 92 ? -4.090 5.702 -33.559 1.00 46.97 92 SER A C 1
ATOM 705 O O . SER A 1 92 ? -5.108 5.165 -33.974 1.00 46.97 92 SER A O 1
ATOM 707 N N . PHE A 1 93 ? -4.051 7.014 -33.324 1.00 43.53 93 PHE A N 1
ATOM 708 C CA . PHE A 1 93 ? -4.995 7.943 -33.974 1.00 43.53 93 PHE A CA 1
ATOM 709 C C . PHE A 1 93 ? -4.251 9.021 -34.776 1.00 43.53 93 PHE A C 1
ATOM 711 O O . PHE A 1 93 ? -4.661 9.382 -35.876 1.00 43.53 93 PHE A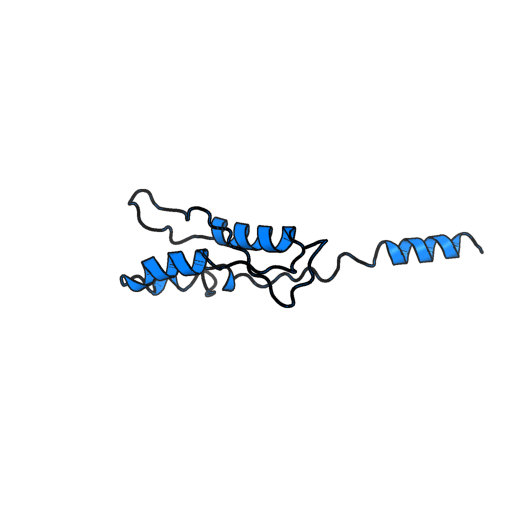 O 1
ATOM 718 N N . SER A 1 94 ? -3.070 9.441 -34.316 1.00 50.72 94 SER A N 1
ATOM 719 C CA . SER A 1 94 ? -2.190 10.367 -35.041 1.00 50.72 94 SER A CA 1
ATOM 720 C C . SER A 1 94 ? -1.584 9.765 -36.319 1.00 50.72 94 SER A C 1
ATOM 722 O O . SER A 1 94 ? -1.580 10.423 -37.357 1.00 50.72 94 SER A O 1
ATOM 724 N N . LYS A 1 95 ? -1.141 8.497 -36.296 1.00 50.47 95 LYS A N 1
ATOM 725 C CA . LYS A 1 95 ? -0.603 7.810 -37.492 1.00 50.47 95 LYS A CA 1
ATOM 726 C C . LYS A 1 95 ? -1.662 7.576 -38.577 1.00 50.47 95 LYS A C 1
ATOM 728 O O . LYS A 1 95 ? -1.349 7.700 -39.758 1.00 50.47 95 LYS A O 1
ATOM 733 N N . LEU A 1 96 ? -2.910 7.294 -38.189 1.00 49.53 96 LEU A N 1
ATOM 734 C CA . LEU A 1 96 ? -4.011 7.094 -39.136 1.00 49.53 96 LEU A CA 1
ATOM 735 C C . LEU A 1 96 ? -4.430 8.419 -39.796 1.00 49.53 96 LEU A C 1
ATOM 737 O O . LEU A 1 96 ? -4.617 8.461 -41.010 1.00 49.53 96 LEU A O 1
ATOM 741 N N . ASN A 1 97 ? -4.476 9.517 -39.031 1.00 52.72 97 ASN A N 1
ATOM 742 C CA . ASN A 1 97 ? -4.755 10.851 -39.573 1.00 52.72 97 ASN A CA 1
ATOM 743 C C . ASN A 1 97 ? -3.651 11.355 -40.512 1.00 52.72 97 ASN A C 1
ATOM 745 O O . ASN A 1 97 ? -3.959 11.950 -41.542 1.00 52.72 97 ASN A O 1
ATOM 749 N N . PHE A 1 98 ? -2.377 11.077 -40.220 1.00 55.53 98 PHE A N 1
ATOM 750 C CA . PHE A 1 98 ? -1.279 11.419 -41.130 1.00 55.53 98 PHE A CA 1
ATOM 751 C C . PHE A 1 98 ? -1.378 10.651 -42.458 1.00 55.53 98 PHE A C 1
ATOM 753 O O . PHE A 1 98 ? -1.222 11.233 -43.530 1.00 55.53 98 PHE A O 1
ATOM 760 N N . TYR A 1 99 ? -1.720 9.359 -42.403 1.00 52.62 99 TYR A N 1
ATOM 761 C CA . TYR A 1 99 ? -1.864 8.524 -43.598 1.00 52.62 99 TYR A CA 1
ATOM 762 C C . TYR A 1 99 ? -3.087 8.911 -44.451 1.00 52.62 99 TYR A C 1
ATOM 764 O O . TYR A 1 99 ? -3.001 8.963 -45.679 1.00 52.62 99 TYR A O 1
ATOM 772 N N . LEU A 1 100 ? -4.216 9.241 -43.815 1.00 56.81 100 LEU A N 1
ATOM 773 C CA . LEU A 1 100 ? -5.427 9.703 -44.504 1.00 56.81 100 LEU A CA 1
ATOM 774 C C . LEU A 1 100 ? -5.274 11.122 -45.077 1.00 56.81 100 LEU A C 1
ATOM 776 O O . LEU A 1 100 ? -5.770 11.388 -46.171 1.00 56.81 100 LEU A O 1
ATOM 780 N N . SER A 1 101 ? -4.550 12.009 -44.386 1.00 60.56 101 SER A N 1
ATOM 781 C CA . SER A 1 101 ? -4.223 13.352 -44.882 1.00 60.56 101 SER A CA 1
ATOM 782 C C . SER A 1 101 ? -3.276 13.293 -46.088 1.00 60.56 101 SER A C 1
ATOM 784 O O . SER A 1 101 ? -3.536 13.914 -47.117 1.00 60.56 101 SER A O 1
ATOM 786 N N . SER A 1 102 ? -2.238 12.450 -46.024 1.00 61.50 102 SER A N 1
ATOM 787 C CA . SER A 1 102 ? -1.284 12.273 -47.124 1.00 61.50 102 SER A CA 1
ATOM 788 C C . SER A 1 102 ? -1.930 11.693 -48.391 1.00 61.50 102 SER A C 1
ATOM 790 O O . SER A 1 102 ? -1.585 12.122 -49.489 1.00 61.50 102 SER A O 1
ATOM 792 N N . LYS A 1 103 ? -2.915 10.789 -48.271 1.00 59.56 103 LYS A N 1
ATOM 793 C CA . LYS A 1 103 ? -3.641 10.255 -49.440 1.00 59.56 103 LYS A CA 1
ATOM 794 C C . LYS A 1 103 ? -4.671 11.216 -50.045 1.00 59.56 103 LYS A C 1
ATOM 796 O O . LYS A 1 103 ? -4.949 11.097 -51.231 1.00 59.56 103 LYS A O 1
ATOM 801 N N . ARG A 1 104 ? -5.222 12.166 -49.279 1.00 59.75 104 ARG A N 1
ATOM 802 C CA . ARG A 1 104 ? -6.147 13.191 -49.808 1.00 59.75 104 ARG A CA 1
ATOM 803 C C . ARG A 1 104 ? -5.447 14.324 -50.558 1.00 59.75 104 ARG A C 1
ATOM 805 O O . ARG A 1 104 ? -6.107 15.011 -51.317 1.00 59.75 104 ARG A O 1
ATOM 812 N N . SER A 1 105 ? -4.143 14.511 -50.360 1.00 59.34 105 SER A N 1
ATOM 813 C CA . SER A 1 105 ? -3.348 15.518 -51.078 1.00 59.34 105 SER A CA 1
ATOM 814 C C . SER A 1 105 ? -2.789 15.023 -52.424 1.00 59.34 105 SER A C 1
ATOM 816 O O . SER A 1 105 ? -2.082 15.775 -53.092 1.00 59.34 105 SER A O 1
ATOM 818 N N . LEU A 1 106 ? -3.036 13.761 -52.795 1.00 55.19 106 LEU A N 1
ATOM 819 C CA . LEU A 1 106 ? -2.494 13.111 -54.000 1.00 55.19 106 LEU A CA 1
ATOM 820 C C . LEU A 1 106 ? -3.587 12.693 -55.006 1.00 55.19 106 LEU A C 1
ATOM 822 O O . LEU A 1 106 ? -3.316 11.899 -55.905 1.00 55.19 106 LEU A O 1
ATOM 826 N N . LEU A 1 107 ? -4.805 13.220 -54.851 1.00 51.72 107 LEU A N 1
ATOM 827 C CA . LEU A 1 107 ? -5.920 13.153 -55.803 1.00 51.72 107 LEU A CA 1
ATOM 828 C C . LEU A 1 107 ? -6.391 14.578 -56.092 1.00 51.72 107 LEU A C 1
ATOM 830 O O . LEU A 1 107 ? -6.747 14.838 -57.259 1.00 51.72 107 LEU A O 1
#